Protein AF-A0A7Z0MPQ8-F1 (afdb_monomer)

Solvent-accessible surface area (backbone atoms only — not comparable to full-atom values): 3737 Å² total; per-residue (Å²): 133,87,77,75,82,84,82,82,85,45,72,44,51,66,60,43,52,32,72,74,36,91,89,45,82,73,55,75,66,56,48,51,52,50,50,48,44,40,49,70,75,68,57,41,77,40,72,44,81,72,81,87,79,85,81,130

Radius of gyration: 15.28 Å; Cα contacts (8 Å, |Δi|>4): 44; chains: 1; bounding box: 34×32×41 Å

Structure (mmCIF, N/CA/C/O backbone):
data_AF-A0A7Z0MPQ8-F1
#
_entry.id   AF-A0A7Z0MPQ8-F1
#
loop_
_atom_site.group_PDB
_atom_site.id
_atom_site.type_symbol
_atom_site.label_atom_id
_atom_site.label_alt_id
_atom_site.label_comp_id
_atom_site.label_asym_id
_atom_site.label_entity_id
_atom_site.label_seq_id
_atom_site.pdbx_PDB_ins_code
_atom_site.Cartn_x
_atom_site.Cartn_y
_atom_site.Cartn_z
_atom_site.occupancy
_atom_site.B_iso_or_equiv
_atom_site.auth_seq_id
_atom_site.auth_comp_id
_atom_site.auth_asym_id
_atom_site.auth_atom_id
_atom_site.pdbx_PDB_model_num
ATOM 1 N N . MET A 1 1 ? -17.745 16.000 29.465 1.00 51.78 1 MET A N 1
ATOM 2 C CA . MET A 1 1 ? -16.931 16.267 28.260 1.00 51.78 1 MET A CA 1
ATOM 3 C C . MET A 1 1 ? -16.933 14.992 27.437 1.00 51.78 1 MET A C 1
ATOM 5 O O . MET A 1 1 ? -16.412 13.995 27.916 1.00 51.78 1 MET A O 1
ATOM 9 N N . SER A 1 2 ? -17.604 14.967 26.286 1.00 58.16 2 SER A N 1
ATOM 10 C CA . SER A 1 2 ? -17.588 13.801 25.400 1.00 58.16 2 SER A CA 1
ATOM 11 C C . SER A 1 2 ? -16.236 13.755 24.690 1.00 58.16 2 SER A C 1
ATOM 13 O O . SER A 1 2 ? -15.924 14.599 23.855 1.00 58.16 2 SER A O 1
ATOM 15 N N . THR A 1 3 ? -15.389 12.798 25.052 1.00 65.81 3 THR A N 1
ATOM 16 C CA . THR A 1 3 ? -14.182 12.508 24.279 1.00 65.81 3 THR A CA 1
ATOM 17 C C . THR A 1 3 ? -14.626 11.847 22.986 1.00 65.81 3 THR A C 1
ATOM 19 O O . THR A 1 3 ? -15.074 10.701 23.011 1.00 65.81 3 THR A O 1
ATOM 22 N N . GLN A 1 4 ? -14.560 12.572 21.867 1.00 73.06 4 GLN A N 1
ATOM 23 C CA . GLN A 1 4 ? -14.753 11.942 20.566 1.00 73.06 4 GLN A CA 1
ATOM 24 C C . GLN A 1 4 ? -13.745 10.793 20.408 1.00 73.06 4 GLN A C 1
ATOM 26 O O . GLN A 1 4 ? -12.590 10.942 20.830 1.00 73.06 4 GLN A O 1
ATOM 31 N N . PRO A 1 5 ? -14.161 9.646 19.845 1.00 73.56 5 PRO A N 1
ATOM 32 C CA . PRO A 1 5 ? -13.261 8.524 19.640 1.00 73.56 5 PRO A CA 1
ATOM 33 C C . PRO A 1 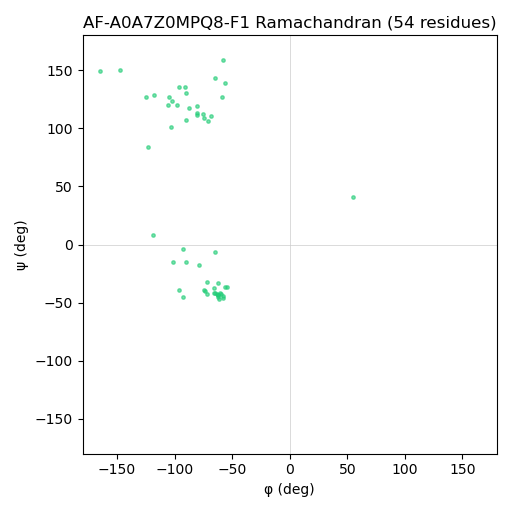5 ? -12.089 8.968 18.759 1.00 73.56 5 PRO A C 1
ATOM 35 O O . PRO A 1 5 ? -12.280 9.542 17.687 1.00 73.56 5 PRO A O 1
ATOM 38 N N . ARG A 1 6 ? -10.860 8.731 19.230 1.00 85.12 6 ARG A N 1
ATOM 39 C CA . ARG A 1 6 ? -9.652 8.980 18.437 1.00 85.12 6 ARG A CA 1
ATOM 40 C C . ARG A 1 6 ? -9.616 7.969 17.297 1.00 85.12 6 ARG A C 1
ATOM 42 O O . ARG A 1 6 ? -9.393 6.788 17.540 1.00 85.12 6 ARG A O 1
ATOM 49 N N . HIS A 1 7 ? -9.819 8.438 16.073 1.00 84.44 7 HIS A N 1
ATOM 50 C CA . HIS A 1 7 ? -9.586 7.635 14.881 1.00 84.44 7 HIS A CA 1
ATOM 51 C C . HIS A 1 7 ? -8.086 7.629 14.563 1.00 84.44 7 HIS A C 1
ATOM 53 O O . HIS A 1 7 ? -7.496 8.693 14.362 1.00 84.44 7 HIS A O 1
ATOM 59 N N . ILE A 1 8 ? -7.463 6.450 14.559 1.00 87.38 8 ILE A N 1
ATOM 60 C CA . ILE A 1 8 ? -6.062 6.272 14.164 1.00 87.38 8 ILE A CA 1
ATOM 61 C C . ILE A 1 8 ? -6.067 5.806 12.714 1.00 87.38 8 ILE A C 1
ATOM 63 O O . ILE A 1 8 ? -6.633 4.761 12.424 1.00 87.38 8 ILE A O 1
ATOM 67 N N . GLN A 1 9 ? -5.442 6.581 11.828 1.00 90.56 9 GLN A N 1
ATOM 68 C CA . GLN A 1 9 ? -5.326 6.224 10.417 1.00 90.56 9 GLN A CA 1
ATOM 69 C C . GLN A 1 9 ? -4.054 5.411 10.175 1.00 90.56 9 GLN A C 1
ATOM 71 O O . GLN A 1 9 ? -2.965 5.833 10.572 1.00 90.56 9 GLN A O 1
ATOM 76 N N . LEU A 1 10 ? -4.189 4.279 9.488 1.00 88.81 10 LEU A N 1
ATOM 77 C CA . LEU A 1 10 ? -3.092 3.414 9.076 1.00 88.81 10 LEU A CA 1
ATOM 78 C C . LEU A 1 10 ? -2.777 3.633 7.591 1.00 88.81 10 LEU A C 1
ATOM 80 O O . LEU A 1 10 ? -3.639 3.481 6.725 1.00 88.81 10 LE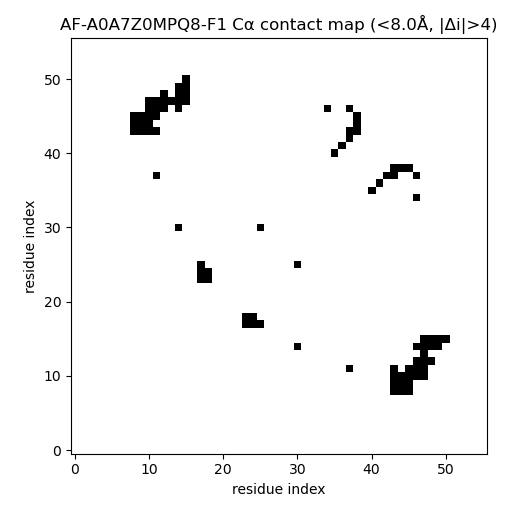U A O 1
ATOM 84 N N . MET A 1 11 ? -1.526 3.984 7.292 1.00 91.19 11 MET A N 1
ATOM 85 C CA . MET A 1 11 ? -1.041 4.161 5.924 1.00 91.19 11 MET A CA 1
ATOM 86 C C . MET A 1 11 ? 0.077 3.170 5.619 1.00 91.19 11 MET A C 1
ATOM 88 O O . MET A 1 11 ? 1.058 3.102 6.358 1.00 91.19 11 MET A O 1
ATOM 92 N N . ASP A 1 12 ? -0.060 2.447 4.511 1.00 86.94 12 ASP A N 1
ATOM 93 C CA . ASP A 1 12 ? 0.968 1.544 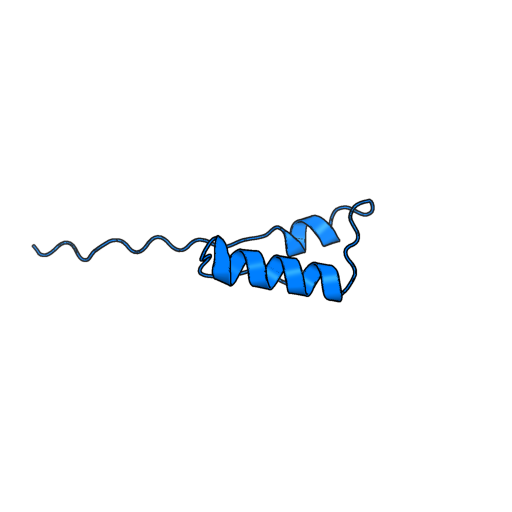4.002 1.00 86.94 12 ASP A CA 1
ATOM 94 C C . ASP A 1 12 ? 1.913 2.262 3.023 1.00 86.94 12 ASP A C 1
ATOM 96 O O . ASP A 1 12 ? 1.465 3.009 2.149 1.00 86.94 12 ASP A O 1
ATOM 100 N N . THR A 1 13 ? 3.222 2.032 3.157 1.0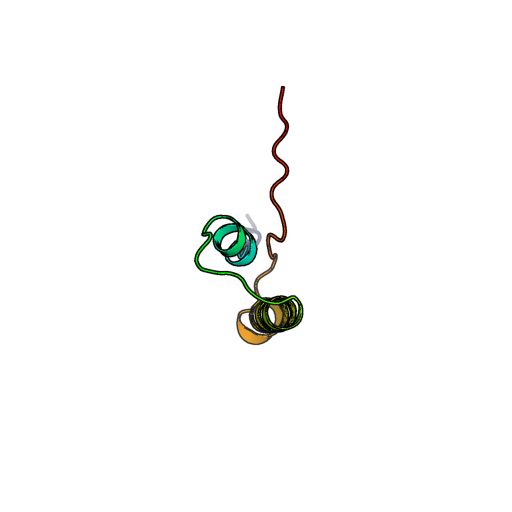0 84.25 13 THR A N 1
ATOM 101 C CA . THR A 1 13 ? 4.276 2.634 2.315 1.00 84.25 13 THR A CA 1
ATOM 102 C C . THR A 1 13 ? 5.090 1.595 1.535 1.00 84.25 13 THR A C 1
ATOM 104 O O . THR A 1 13 ? 6.081 1.938 0.877 1.00 84.25 13 THR A O 1
ATOM 107 N N . THR A 1 14 ? 4.677 0.320 1.546 1.00 79.81 14 THR A N 1
ATOM 108 C CA . THR A 1 14 ? 5.407 -0.795 0.921 1.00 79.81 14 THR A CA 1
ATOM 109 C C . THR A 1 14 ? 5.663 -0.547 -0.564 1.00 79.81 14 THR A C 1
ATOM 111 O O . THR A 1 14 ? 6.747 -0.851 -1.067 1.00 79.81 14 THR A O 1
ATOM 114 N N . TYR A 1 15 ? 4.715 0.074 -1.270 1.00 71.56 15 TYR A N 1
ATOM 115 C CA . TYR A 1 15 ? 4.840 0.373 -2.698 1.00 71.56 15 TYR A CA 1
ATOM 116 C C . TYR A 1 15 ? 5.961 1.389 -3.008 1.00 71.56 15 TYR A C 1
ATOM 118 O O . TYR A 1 15 ? 6.684 1.239 -3.998 1.00 71.56 15 TYR A O 1
ATOM 126 N N . VAL A 1 16 ? 6.164 2.401 -2.155 1.00 72.19 16 VAL A N 1
ATOM 127 C CA . VAL A 1 16 ? 7.250 3.388 -2.318 1.00 72.19 16 VAL A CA 1
ATOM 128 C C . VAL A 1 16 ? 8.606 2.791 -1.950 1.00 72.19 16 VAL A C 1
ATOM 130 O O . VAL A 1 16 ? 9.588 3.034 -2.657 1.00 72.19 16 VAL A O 1
ATOM 133 N N . ILE A 1 17 ? 8.658 1.967 -0.901 1.00 66.81 17 ILE A N 1
ATOM 134 C CA . ILE A 1 17 ? 9.879 1.265 -0.480 1.00 66.81 17 ILE A CA 1
ATOM 135 C C . ILE A 1 17 ? 10.363 0.312 -1.579 1.00 66.81 17 ILE A C 1
ATOM 137 O O . ILE A 1 17 ? 11.550 0.301 -1.902 1.00 66.81 17 ILE A O 1
ATOM 141 N N . ALA A 1 18 ? 9.452 -0.431 -2.211 1.00 66.69 18 ALA A N 1
ATOM 142 C CA . ALA A 1 18 ? 9.783 -1.324 -3.318 1.00 66.69 18 ALA A CA 1
ATOM 143 C C . ALA A 1 18 ? 10.456 -0.577 -4.478 1.00 66.69 18 ALA A C 1
ATOM 145 O O . ALA A 1 18 ? 11.512 -0.976 -4.953 1.00 66.69 18 ALA A O 1
ATOM 146 N N . ARG A 1 19 ? 9.915 0.581 -4.878 1.00 65.12 19 ARG A N 1
ATOM 147 C CA . ARG A 1 19 ? 10.523 1.412 -5.930 1.00 65.12 19 ARG A CA 1
ATOM 148 C C . ARG A 1 19 ? 11.922 1.929 -5.561 1.00 65.12 19 ARG A C 1
ATOM 150 O O . ARG A 1 19 ? 12.736 2.140 -6.456 1.00 65.12 19 ARG A O 1
ATOM 157 N N . ALA A 1 20 ? 12.187 2.202 -4.285 1.00 67.56 20 ALA A N 1
ATOM 158 C CA . ALA A 1 20 ? 13.473 2.730 -3.828 1.00 67.56 20 ALA A CA 1
ATOM 159 C C . ALA A 1 20 ? 14.570 1.655 -3.714 1.00 67.56 20 ALA A C 1
ATOM 161 O O . ALA A 1 20 ? 15.749 2.005 -3.701 1.00 67.56 20 ALA A O 1
ATOM 162 N N . ASN A 1 21 ? 14.194 0.372 -3.678 1.00 69.50 21 ASN A N 1
ATOM 163 C CA . ASN A 1 21 ? 15.107 -0.761 -3.582 1.00 69.50 21 ASN A CA 1
ATOM 164 C C . ASN A 1 21 ? 15.257 -1.443 -4.955 1.00 69.50 21 ASN A C 1
ATOM 166 O O . ASN A 1 21 ? 14.401 -2.238 -5.334 1.00 69.50 21 ASN A O 1
ATOM 170 N N . PRO A 1 22 ? 16.350 -1.207 -5.706 1.00 62.00 22 PRO A N 1
ATOM 171 C CA . PRO A 1 22 ? 16.507 -1.700 -7.082 1.00 62.00 22 PRO A CA 1
ATOM 172 C C . PRO A 1 22 ? 16.568 -3.234 -7.230 1.00 62.00 22 PRO A C 1
ATOM 174 O O . PRO A 1 22 ? 16.551 -3.730 -8.351 1.00 62.00 22 PRO A O 1
ATOM 177 N N . GLY A 1 23 ? 16.612 -3.988 -6.125 1.00 67.44 23 GLY A N 1
ATOM 178 C CA . GLY A 1 23 ? 16.488 -5.452 -6.109 1.00 67.44 23 GLY A CA 1
ATOM 179 C C . GLY A 1 23 ? 15.062 -5.977 -5.894 1.00 67.44 23 GLY A C 1
ATOM 180 O O . GLY A 1 23 ? 14.855 -7.184 -5.931 1.00 67.44 23 GLY A O 1
ATOM 181 N N . VAL A 1 24 ? 14.083 -5.097 -5.658 1.00 65.25 24 VAL A N 1
ATOM 182 C CA . VAL A 1 24 ? 12.683 -5.452 -5.391 1.00 65.25 24 VAL A CA 1
ATOM 183 C C . VAL A 1 24 ? 11.804 -4.740 -6.415 1.00 65.25 24 VAL A C 1
ATOM 185 O O . VAL A 1 24 ? 11.281 -3.654 -6.180 1.00 65.25 24 VAL A O 1
ATOM 188 N N . SER A 1 25 ? 11.660 -5.345 -7.593 1.00 71.06 25 SER A N 1
ATOM 189 C CA . SER A 1 25 ? 10.752 -4.853 -8.629 1.00 71.06 25 SER A CA 1
ATOM 190 C C . SER A 1 25 ? 9.529 -5.755 -8.699 1.00 71.06 25 SER A C 1
ATOM 192 O O . SER A 1 25 ? 9.656 -6.941 -8.978 1.00 71.06 25 SER A O 1
ATOM 194 N N . TYR A 1 26 ? 8.352 -5.181 -8.464 1.00 78.69 26 TYR A N 1
ATOM 195 C CA . TYR A 1 26 ? 7.075 -5.854 -8.673 1.00 78.69 26 T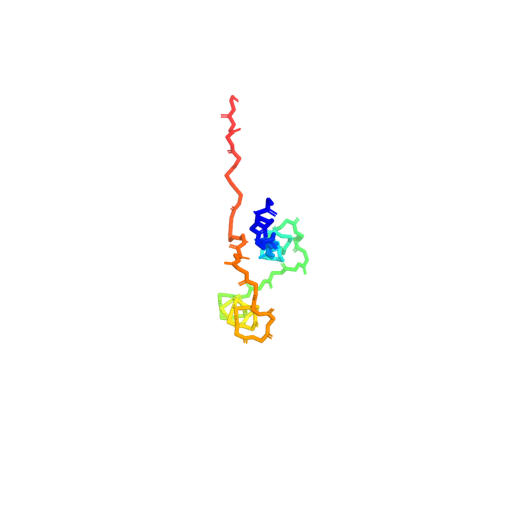YR A CA 1
ATOM 196 C C . TYR A 1 26 ? 6.510 -5.482 -10.044 1.00 78.69 26 TYR A C 1
ATOM 198 O O . TYR A 1 26 ? 6.474 -4.297 -10.417 1.00 78.69 26 TYR A O 1
ATOM 206 N N . SER A 1 27 ? 6.013 -6.482 -10.761 1.00 85.38 27 SER A N 1
ATOM 207 C CA . SER A 1 27 ? 5.165 -6.299 -11.934 1.00 85.38 27 SER A CA 1
ATOM 208 C C . SER A 1 27 ? 3.898 -5.496 -11.580 1.00 85.38 27 SER A C 1
ATOM 210 O O . SER A 1 27 ? 3.505 -5.413 -10.409 1.00 85.38 27 SER A O 1
ATOM 212 N N . PRO A 1 28 ? 3.231 -4.874 -12.570 1.00 84.06 28 PRO A N 1
ATOM 213 C CA . PRO A 1 28 ? 1.956 -4.190 -12.345 1.00 84.06 28 PRO A CA 1
ATOM 214 C C . PRO A 1 28 ? 0.888 -5.076 -11.682 1.00 84.06 28 PRO A C 1
ATOM 216 O O . PRO A 1 28 ? 0.150 -4.595 -10.823 1.00 84.06 28 PRO A O 1
ATOM 219 N N . ASP A 1 29 ? 0.844 -6.365 -12.023 1.00 89.06 29 ASP A N 1
ATOM 220 C CA . ASP A 1 29 ? -0.130 -7.309 -11.464 1.00 89.06 29 ASP A CA 1
ATOM 221 C C . ASP A 1 29 ? 0.170 -7.657 -10.002 1.00 89.06 29 ASP A C 1
ATOM 223 O O . ASP A 1 29 ? -0.732 -7.649 -9.163 1.00 89.06 29 ASP A O 1
ATOM 227 N N . GLU A 1 30 ? 1.440 -7.888 -9.653 1.00 88.25 30 GLU A N 1
ATOM 228 C CA . GLU A 1 30 ? 1.852 -8.096 -8.256 1.00 88.25 30 GLU A CA 1
ATOM 229 C C . GLU A 1 30 ? 1.518 -6.877 -7.397 1.00 88.25 30 GLU A C 1
ATOM 231 O O . GLU A 1 30 ? 0.966 -7.009 -6.306 1.00 88.25 30 GLU A O 1
ATOM 236 N N . LYS A 1 31 ? 1.776 -5.678 -7.923 1.00 85.88 31 LYS A N 1
ATOM 237 C CA . LYS A 1 31 ? 1.420 -4.414 -7.271 1.00 85.88 31 LYS A CA 1
ATOM 238 C C . LYS A 1 31 ? -0.074 -4.303 -6.997 1.00 85.88 31 LYS A C 1
ATOM 240 O O . LYS A 1 31 ? -0.465 -3.902 -5.902 1.00 85.88 31 LYS A O 1
ATOM 245 N N . LEU A 1 32 ? -0.905 -4.667 -7.972 1.00 89.44 32 LEU A N 1
ATOM 246 C CA . LEU A 1 32 ? -2.355 -4.663 -7.820 1.00 89.44 32 LEU A CA 1
ATOM 247 C C . LEU A 1 32 ? -2.812 -5.678 -6.766 1.00 89.44 32 LEU A C 1
ATOM 249 O O . LEU A 1 32 ? -3.683 -5.369 -5.953 1.00 89.44 32 LEU A O 1
ATOM 253 N N . ASN A 1 33 ? -2.220 -6.872 -6.758 1.00 91.75 33 ASN A N 1
ATOM 254 C CA . ASN A 1 33 ? -2.549 -7.913 -5.788 1.00 91.75 33 ASN A CA 1
ATOM 255 C C . ASN A 1 33 ? -2.153 -7.513 -4.361 1.00 91.75 33 ASN A C 1
ATOM 257 O O . ASN A 1 33 ? -2.954 -7.678 -3.443 1.00 91.75 33 ASN A O 1
ATOM 261 N N . ILE A 1 34 ? -0.976 -6.908 -4.182 1.00 89.31 34 ILE A N 1
ATOM 262 C CA . ILE A 1 34 ? -0.531 -6.362 -2.893 1.00 89.31 34 ILE A CA 1
ATOM 263 C C . ILE A 1 34 ? -1.482 -5.253 -2.428 1.00 89.31 34 ILE A C 1
ATOM 265 O O . ILE A 1 34 ? -1.949 -5.287 -1.293 1.00 89.31 34 ILE A O 1
ATOM 269 N N . ALA A 1 35 ? -1.845 -4.311 -3.306 1.00 89.19 35 ALA A N 1
ATOM 270 C CA . ALA A 1 35 ? -2.771 -3.235 -2.956 1.00 89.19 35 ALA A CA 1
ATOM 271 C C . ALA A 1 35 ? -4.153 -3.764 -2.534 1.00 89.19 35 ALA A C 1
ATOM 273 O O . ALA A 1 35 ? -4.720 -3.301 -1.545 1.00 89.19 35 ALA A O 1
ATOM 274 N N . LYS A 1 36 ? -4.681 -4.774 -3.239 1.00 91.50 36 LYS A N 1
ATOM 275 C CA . LYS A 1 36 ? -5.932 -5.446 -2.857 1.00 91.50 36 LYS A CA 1
ATOM 276 C C . LYS A 1 36 ? -5.816 -6.123 -1.495 1.00 91.50 36 LYS A C 1
ATOM 278 O O . LYS A 1 36 ? -6.710 -5.952 -0.675 1.00 91.50 36 LYS A O 1
ATOM 283 N N . ALA A 1 37 ? -4.723 -6.839 -1.231 1.00 93.00 37 ALA A N 1
ATOM 284 C CA . ALA A 1 37 ? -4.502 -7.493 0.057 1.00 93.00 37 ALA A CA 1
ATOM 285 C C . ALA A 1 37 ? -4.427 -6.478 1.213 1.00 93.00 37 ALA A C 1
ATOM 287 O O . ALA A 1 37 ? -5.070 -6.673 2.242 1.00 93.00 37 ALA A O 1
ATOM 288 N N . LEU A 1 38 ? -3.718 -5.362 1.029 1.00 90.06 38 LEU A N 1
ATOM 289 C CA . LEU A 1 38 ? -3.612 -4.300 2.034 1.00 90.06 38 LEU A CA 1
ATOM 290 C C . LEU A 1 38 ? -4.969 -3.649 2.342 1.00 90.06 38 LEU A C 1
ATOM 292 O O . LEU A 1 38 ? -5.301 -3.443 3.507 1.00 90.06 38 LEU A O 1
ATOM 296 N N . LEU A 1 39 ? -5.782 -3.373 1.317 1.00 89.75 39 LEU A N 1
ATOM 297 C CA . LEU A 1 39 ? -7.108 -2.770 1.496 1.00 89.75 39 LEU A CA 1
ATOM 298 C C . LEU A 1 39 ? -8.141 -3.753 2.063 1.00 89.75 39 LEU A C 1
ATOM 300 O O . LEU A 1 39 ? -8.975 -3.365 2.872 1.00 89.75 39 LEU A O 1
ATOM 304 N N . GLN A 1 40 ? -8.124 -5.012 1.620 1.00 92.50 40 GLN A N 1
ATOM 305 C CA . GLN A 1 40 ? -9.198 -5.966 1.918 1.00 92.50 40 GLN A CA 1
ATOM 306 C C . GLN A 1 40 ? -8.892 -6.860 3.119 1.00 92.50 40 GLN 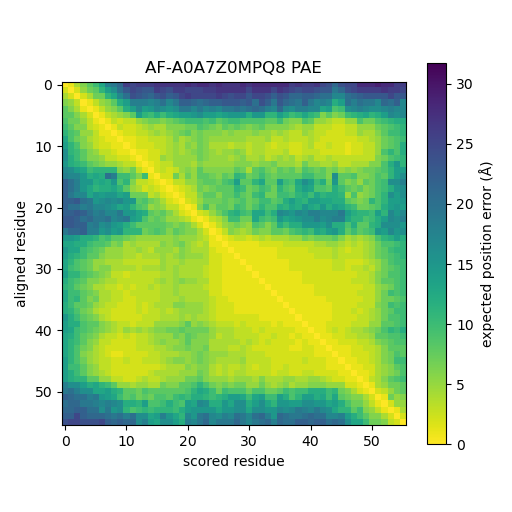A C 1
ATOM 308 O O . GLN A 1 40 ? -9.797 -7.145 3.897 1.00 92.50 40 GLN A O 1
ATOM 313 N N . ALA A 1 41 ? -7.643 -7.306 3.272 1.00 91.25 41 ALA A N 1
ATOM 314 C CA . ALA A 1 41 ? -7.250 -8.199 4.360 1.00 91.25 41 ALA A CA 1
ATOM 315 C C . ALA A 1 41 ? -6.724 -7.424 5.574 1.00 91.25 41 ALA A C 1
ATOM 317 O O . ALA A 1 41 ? -7.121 -7.722 6.696 1.00 91.25 41 ALA A O 1
ATOM 318 N N . LEU A 1 42 ? -5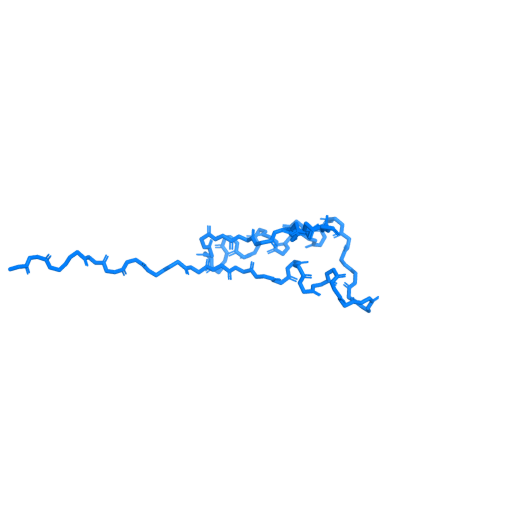.855 -6.428 5.356 1.00 90.31 42 LEU A N 1
ATOM 319 C CA . LEU A 1 42 ? -5.272 -5.626 6.442 1.00 90.31 42 LEU A CA 1
ATOM 320 C C . LEU A 1 42 ? -6.097 -4.373 6.784 1.00 90.31 42 LEU A C 1
ATOM 322 O O . LEU A 1 42 ? -5.906 -3.794 7.848 1.00 90.31 42 LEU A O 1
ATOM 326 N N . GLN A 1 43 ? -7.024 -3.980 5.904 1.00 91.69 43 GLN A N 1
ATOM 327 C CA . GLN A 1 43 ? -7.918 -2.831 6.083 1.00 91.69 43 GLN A CA 1
ATOM 328 C C . GLN A 1 43 ? -7.178 -1.517 6.370 1.00 91.69 43 GLN A C 1
ATOM 330 O O . GLN A 1 43 ? -7.599 -0.725 7.209 1.00 91.69 43 GLN A O 1
ATOM 335 N N . VAL A 1 44 ? -6.065 -1.275 5.670 1.00 91.81 44 VAL A N 1
ATOM 336 C CA . VAL A 1 44 ? -5.370 0.016 5.763 1.00 91.81 44 VAL A CA 1
ATOM 337 C C . VAL A 1 44 ? -6.257 1.134 5.215 1.00 91.81 44 VAL A C 1
ATOM 339 O O . VAL A 1 44 ? -6.948 0.957 4.210 1.00 91.81 44 VAL A O 1
ATOM 342 N N . ASP A 1 45 ? -6.199 2.314 5.827 1.00 90.62 45 ASP A N 1
ATOM 343 C CA . ASP A 1 45 ? -6.976 3.466 5.369 1.00 90.62 45 ASP A CA 1
ATOM 344 C C . ASP A 1 45 ? -6.426 4.039 4.059 1.00 90.62 45 ASP A C 1
ATOM 346 O O . ASP A 1 45 ? -7.165 4.615 3.256 1.00 90.62 45 ASP A O 1
ATOM 350 N N . ARG A 1 46 ? -5.103 3.954 3.857 1.00 90.25 46 ARG A N 1
ATOM 351 C CA . ARG A 1 46 ? -4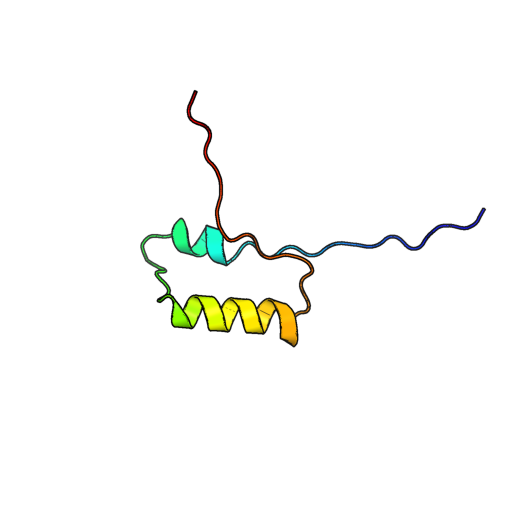.406 4.583 2.726 1.00 90.25 46 ARG A CA 1
ATOM 352 C C . ARG A 1 46 ? -3.200 3.758 2.281 1.00 90.25 46 ARG A C 1
ATOM 354 O O . ARG A 1 46 ? -2.541 3.118 3.093 1.00 90.25 46 ARG A O 1
ATOM 361 N N . ILE A 1 47 ? -2.873 3.847 0.993 1.00 89.75 47 ILE A N 1
ATOM 362 C CA . ILE A 1 47 ? -1.654 3.274 0.405 1.00 89.75 47 ILE A CA 1
ATOM 363 C C . ILE A 1 47 ? -0.897 4.391 -0.311 1.00 89.75 47 ILE A C 1
ATOM 365 O O . ILE A 1 47 ? -1.460 5.088 -1.159 1.00 89.75 47 ILE A O 1
ATOM 369 N N . GLU A 1 48 ? 0.381 4.564 0.009 1.00 87.50 48 GLU A N 1
ATOM 370 C CA . GLU A 1 48 ? 1.261 5.492 -0.694 1.00 87.50 48 GLU A CA 1
ATOM 371 C C . GLU A 1 48 ? 1.772 4.850 -1.991 1.00 87.50 48 GLU A C 1
ATOM 373 O O . GLU A 1 48 ? 2.536 3.891 -1.956 1.00 87.50 48 GLU A O 1
ATOM 378 N N . VAL A 1 49 ? 1.366 5.376 -3.152 1.00 81.94 49 VAL A N 1
ATOM 379 C CA . VAL A 1 49 ? 1.721 4.811 -4.473 1.00 81.94 49 VAL A CA 1
ATOM 380 C C . VAL A 1 49 ? 2.852 5.557 -5.191 1.00 81.94 49 VAL A C 1
ATOM 382 O O . VAL A 1 49 ? 3.418 5.055 -6.158 1.00 81.94 49 VAL A O 1
ATOM 385 N N . ALA A 1 50 ? 3.209 6.765 -4.758 1.00 77.38 50 ALA A N 1
ATOM 386 C CA . ALA A 1 50 ? 4.329 7.526 -5.308 1.00 77.38 50 ALA A CA 1
ATOM 387 C C . ALA A 1 50 ? 4.708 8.675 -4.369 1.00 77.38 50 ALA A C 1
ATOM 389 O O . ALA A 1 50 ? 3.834 9.273 -3.749 1.00 77.38 50 ALA A O 1
ATOM 390 N N . SER A 1 51 ? 5.992 9.042 -4.352 1.00 71.31 51 SER A N 1
ATOM 391 C CA . SER A 1 51 ? 6.468 10.263 -3.698 1.00 71.31 51 SER A CA 1
ATOM 392 C C . SER A 1 51 ? 6.803 11.338 -4.734 1.00 71.31 51 SER A C 1
ATOM 394 O O . SER A 1 51 ? 7.568 11.109 -5.677 1.00 71.31 51 SER A O 1
ATOM 396 N N . ALA A 1 52 ? 6.233 12.531 -4.567 1.00 72.19 52 ALA A N 1
ATOM 397 C CA . ALA A 1 52 ? 6.603 13.702 -5.353 1.00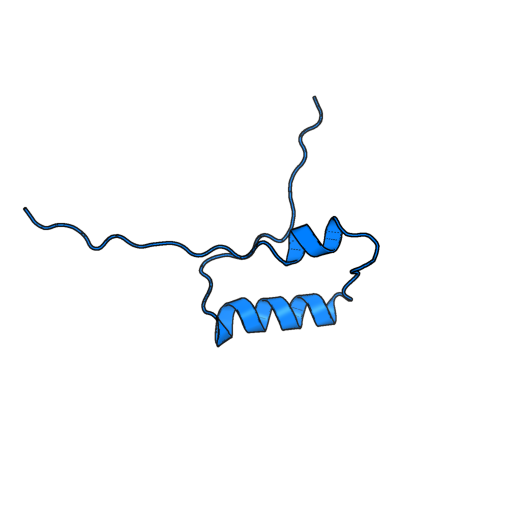 72.19 52 ALA A CA 1
ATOM 398 C C . ALA A 1 52 ? 7.889 14.308 -4.769 1.00 72.19 52 ALA A C 1
ATOM 400 O O . ALA A 1 52 ? 7.885 14.837 -3.660 1.00 72.19 52 ALA A O 1
ATOM 401 N N . ARG A 1 53 ? 9.009 14.236 -5.499 1.00 64.81 53 ARG A N 1
ATOM 402 C CA . ARG A 1 53 ? 10.208 15.023 -5.170 1.00 64.81 53 ARG A CA 1
ATOM 403 C C . ARG A 1 53 ? 10.114 16.357 -5.901 1.00 64.81 53 ARG A C 1
ATOM 405 O O . ARG A 1 53 ? 10.292 16.389 -7.115 1.00 64.81 53 ARG A O 1
ATOM 412 N N . ILE A 1 54 ? 9.844 17.440 -5.177 1.00 56.88 54 ILE A N 1
ATOM 413 C CA . ILE A 1 54 ? 9.995 18.793 -5.720 1.00 56.88 54 ILE A CA 1
ATOM 414 C C . ILE A 1 54 ? 11.498 19.086 -5.741 1.00 56.88 54 ILE A C 1
ATOM 416 O O . ILE A 1 54 ? 12.132 19.134 -4.689 1.00 56.88 54 ILE A O 1
ATOM 420 N N . ARG A 1 55 ? 12.088 19.202 -6.933 1.00 58.78 55 ARG A N 1
ATOM 421 C CA . ARG A 1 55 ? 13.439 19.753 -7.089 1.00 58.78 55 ARG A CA 1
ATOM 422 C C . ARG A 1 55 ? 13.296 21.267 -7.225 1.00 58.78 55 ARG A C 1
ATOM 424 O O . ARG A 1 55 ? 12.606 21.709 -8.141 1.00 58.78 55 ARG A O 1
ATOM 431 N N . GLY A 1 56 ? 13.868 22.002 -6.273 1.00 58.75 56 GLY A N 1
ATOM 432 C CA . GLY A 1 56 ? 14.134 23.436 -6.401 1.00 58.75 56 GLY A CA 1
ATOM 433 C C . GLY A 1 56 ? 15.413 23.691 -7.180 1.00 58.75 56 GLY A C 1
ATOM 434 O O . GLY A 1 56 ? 16.223 22.739 -7.291 1.00 58.75 56 GLY A O 1
#

Foldseek 3Di:
DDDDDDDDAFEAEVQVVQVVDPVRDDDPVRVVVVVCCCCPVVVHPYYDNDDDDDDD

Organism: NCBI:txid2738884

pLDDT: mean 79.27, std 11.76, range [51.78, 93.0]

Nearest PDB structures (foldseek):
  8x5n-assembly1_H  TM=6.409E-01  e=8.041E+00  Bacillus cereus VD045
  5vl1-assembly5_B  TM=3.001E-01  e=6.521E+00  Mycobacterium ulcerans Agy99
  6aqg-assembly5_D  TM=2.953E-01  e=5.671E+00  Mycobacterium ulcerans Agy99
  5vl1-assembly6_D  TM=2.927E-01  e=9.914E+00  Mycobacterium ulcerans Agy99

Sequence (56 aa):
MSTQPRHIQLMDTTYVIARANPGVSYSPDEKLNIAKALLQALQVDRIEVASARIRG

Secondary structure (DSSP, 8-state):
------PPPPEE-HHHHHHH-TT----HHHHHHHHHHHHHTS--SEE---------

Mean predicted aligned error: 7.98 Å